Protein AF-A0A1W1E9K9-F1 (afdb_monomer_lite)

Structure (mmCIF, N/CA/C/O backbone):
data_AF-A0A1W1E9K9-F1
#
_entry.id   AF-A0A1W1E9K9-F1
#
loop_
_atom_site.group_PDB
_atom_site.id
_atom_site.type_symbol
_atom_site.label_atom_id
_atom_site.label_alt_id
_atom_site.label_comp_id
_atom_site.label_asym_id
_atom_site.label_entity_id
_atom_site.label_seq_id
_atom_site.pdbx_PDB_ins_code
_atom_site.Cartn_x
_atom_site.Cartn_y
_atom_site.Cartn_z
_atom_site.occupancy
_atom_site.B_iso_or_equiv
_atom_site.auth_seq_id
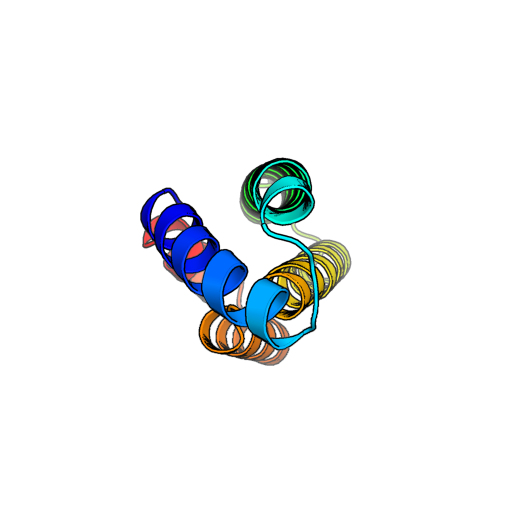_atom_site.auth_comp_id
_atom_site.auth_asym_id
_atom_site.auth_atom_id
_atom_site.pdbx_PDB_model_num
ATOM 1 N N . MET A 1 1 ? 3.237 -6.849 7.237 1.00 92.88 1 MET A N 1
ATOM 2 C CA . MET A 1 1 ? 3.520 -5.828 6.206 1.00 92.88 1 MET A CA 1
ATOM 3 C C . MET A 1 1 ? 4.611 -6.262 5.236 1.00 92.88 1 MET A C 1
ATOM 5 O O . MET A 1 1 ? 4.487 -5.968 4.053 1.00 92.88 1 MET A O 1
ATOM 9 N N . GLN A 1 2 ? 5.671 -6.946 5.697 1.00 94.50 2 GLN A N 1
ATOM 10 C CA . GLN A 1 2 ? 6.795 -7.340 4.836 1.00 94.50 2 GLN A CA 1
ATOM 11 C C . GLN A 1 2 ? 6.356 -8.147 3.610 1.00 94.50 2 GLN A C 1
ATOM 13 O O . GLN A 1 2 ? 6.862 -7.919 2.517 1.00 94.50 2 GLN A O 1
ATOM 18 N N . LYS A 1 3 ? 5.392 -9.063 3.767 1.00 95.69 3 LYS A N 1
ATOM 19 C CA . LYS A 1 3 ? 4.937 -9.912 2.663 1.00 95.69 3 LYS A CA 1
ATOM 20 C C . LYS A 1 3 ? 4.309 -9.076 1.549 1.00 95.69 3 LYS A C 1
ATOM 22 O O . LYS A 1 3 ? 4.580 -9.335 0.381 1.00 95.69 3 LYS A O 1
ATOM 27 N N . LEU A 1 4 ? 3.514 -8.062 1.902 1.00 97.50 4 LEU A N 1
ATOM 28 C CA . LEU A 1 4 ? 2.942 -7.141 0.918 1.00 97.50 4 LEU A CA 1
ATOM 29 C C . LEU A 1 4 ? 4.017 -6.316 0.202 1.00 97.50 4 LEU A C 1
ATOM 31 O O . LEU A 1 4 ? 3.898 -6.106 -1.003 1.00 97.50 4 LEU A O 1
ATOM 35 N N . LEU A 1 5 ? 5.042 -5.847 0.919 1.00 98.06 5 LEU A N 1
ATOM 36 C CA . LEU A 1 5 ? 6.131 -5.062 0.329 1.00 98.06 5 LEU A CA 1
ATOM 37 C C . LEU A 1 5 ? 6.941 -5.891 -0.675 1.00 98.06 5 LEU A C 1
ATOM 39 O O . LEU A 1 5 ? 7.145 -5.429 -1.794 1.00 98.06 5 LEU A O 1
ATOM 43 N N . GLU A 1 6 ? 7.321 -7.123 -0.326 1.00 97.88 6 GLU A N 1
ATOM 44 C CA . GLU A 1 6 ? 8.047 -8.019 -1.241 1.00 97.88 6 GLU A CA 1
ATOM 45 C C . GLU A 1 6 ? 7.205 -8.377 -2.474 1.00 97.88 6 GLU A C 1
ATOM 47 O O . GLU A 1 6 ? 7.662 -8.226 -3.605 1.00 97.88 6 GLU A O 1
ATOM 52 N N . GLU A 1 7 ? 5.935 -8.757 -2.281 1.00 98.00 7 GLU A N 1
ATOM 53 C CA . GLU A 1 7 ? 5.026 -9.050 -3.400 1.00 98.00 7 GLU A CA 1
ATOM 54 C C . GLU A 1 7 ? 4.847 -7.826 -4.312 1.00 98.00 7 GLU A C 1
ATOM 56 O O . GLU A 1 7 ? 4.797 -7.945 -5.539 1.00 98.00 7 GLU A O 1
ATOM 61 N N . THR A 1 8 ? 4.740 -6.634 -3.722 1.00 98.50 8 THR A N 1
ATOM 62 C CA . THR A 1 8 ? 4.605 -5.390 -4.486 1.00 98.50 8 THR A CA 1
ATOM 63 C C . THR A 1 8 ? 5.889 -5.066 -5.232 1.00 98.50 8 THR A C 1
ATOM 65 O O . THR A 1 8 ? 5.811 -4.660 -6.387 1.00 98.50 8 THR A O 1
ATOM 68 N N . LYS A 1 9 ? 7.058 -5.295 -4.624 1.00 98.44 9 LYS A N 1
ATOM 69 C CA . LYS A 1 9 ? 8.358 -5.105 -5.268 1.00 98.44 9 LYS A CA 1
ATOM 70 C C . LYS A 1 9 ? 8.464 -5.954 -6.531 1.00 98.44 9 LYS A C 1
ATOM 72 O O . LYS A 1 9 ? 8.722 -5.410 -7.601 1.00 98.44 9 LYS A O 1
ATOM 77 N N . GLU A 1 10 ? 8.209 -7.257 -6.423 1.00 98.00 10 GLU A N 1
ATOM 78 C CA . GLU A 1 10 ? 8.270 -8.191 -7.556 1.00 98.00 10 GLU A CA 1
ATOM 79 C C . GLU A 1 10 ? 7.347 -7.762 -8.706 1.00 98.00 10 GLU A C 1
ATOM 81 O O . GLU A 1 10 ? 7.761 -7.732 -9.868 1.00 98.00 10 GLU A O 1
ATOM 86 N N . LYS A 1 11 ? 6.110 -7.368 -8.384 1.00 98.50 11 LYS A N 1
ATOM 87 C CA . LYS A 1 11 ? 5.145 -6.893 -9.386 1.00 98.50 11 LYS A CA 1
ATOM 88 C C . LYS A 1 11 ? 5.540 -5.555 -9.999 1.00 98.50 11 LYS A C 1
ATOM 90 O O . LYS A 1 11 ? 5.341 -5.382 -11.199 1.00 98.50 11 LYS A O 1
ATOM 95 N N . ALA A 1 12 ? 6.118 -4.646 -9.218 1.00 98.50 12 ALA A N 1
ATOM 96 C CA . ALA A 1 12 ? 6.518 -3.330 -9.694 1.00 98.50 12 ALA A CA 1
ATOM 97 C C . ALA A 1 12 ? 7.614 -3.417 -10.762 1.00 98.50 12 ALA A C 1
ATOM 99 O O . ALA A 1 12 ? 7.516 -2.711 -11.762 1.00 98.50 12 ALA A O 1
ATOM 100 N N . TYR A 1 13 ? 8.597 -4.320 -10.622 1.00 98.19 13 TYR A N 1
ATOM 101 C CA . TYR A 1 13 ? 9.606 -4.525 -11.677 1.00 98.19 13 TYR A CA 1
ATOM 102 C C . TYR A 1 13 ? 8.979 -4.955 -12.995 1.00 98.19 13 TYR A C 1
ATOM 104 O O . TYR A 1 13 ? 9.347 -4.432 -14.043 1.00 98.19 13 TYR A O 1
ATOM 112 N N . ILE A 1 14 ? 8.049 -5.911 -12.951 1.00 98.00 14 ILE A N 1
ATOM 113 C CA . ILE A 1 14 ? 7.384 -6.413 -14.158 1.00 98.00 14 ILE A CA 1
ATOM 114 C C . ILE A 1 14 ? 6.541 -5.293 -14.770 1.00 98.00 14 ILE A C 1
ATOM 116 O O . ILE A 1 14 ? 6.715 -4.953 -15.937 1.00 98.00 14 ILE A O 1
ATOM 120 N N . PHE A 1 15 ? 5.684 -4.677 -13.958 1.00 98.38 15 PHE A N 1
ATOM 121 C CA . PHE A 1 15 ? 4.730 -3.672 -14.406 1.00 98.38 15 PHE A CA 1
ATOM 122 C C . PHE A 1 15 ? 5.406 -2.424 -14.983 1.00 98.38 15 PHE A C 1
ATOM 124 O O . PHE A 1 15 ? 5.036 -1.977 -16.064 1.00 98.38 15 PHE A O 1
ATOM 131 N N . LEU A 1 16 ? 6.409 -1.869 -14.298 1.00 97.81 16 LEU A N 1
ATOM 132 C CA . LEU A 1 16 ? 7.079 -0.646 -14.747 1.00 97.81 16 LEU A CA 1
ATOM 133 C C . LEU A 1 16 ? 7.978 -0.898 -15.963 1.00 97.81 16 LEU A C 1
ATOM 135 O O . LEU A 1 16 ? 8.038 -0.051 -16.854 1.00 97.81 16 LEU A O 1
ATOM 139 N N . ARG A 1 17 ? 8.605 -2.077 -16.063 1.00 97.56 17 ARG A N 1
ATOM 140 C CA . ARG A 1 17 ? 9.329 -2.472 -17.280 1.00 97.56 17 ARG A CA 1
ATOM 141 C C . ARG A 1 17 ? 8.377 -2.575 -18.472 1.00 97.56 17 ARG A C 1
ATOM 143 O O . ARG A 1 17 ? 8.675 -2.046 -19.536 1.00 97.56 17 ARG A O 1
ATOM 150 N N . GLU A 1 18 ? 7.223 -3.219 -18.300 1.00 97.44 18 GLU A N 1
ATOM 151 C CA . GLU A 1 18 ? 6.191 -3.310 -19.346 1.00 97.44 18 GLU A CA 1
ATOM 152 C C . GLU A 1 18 ? 5.584 -1.943 -19.696 1.00 97.44 18 GLU A C 1
ATOM 154 O O . GLU A 1 18 ? 5.190 -1.718 -20.840 1.00 97.44 18 GLU A O 1
ATOM 159 N N . PHE A 1 19 ? 5.545 -1.017 -18.734 1.00 96.19 19 PHE A N 1
ATOM 160 C CA . PHE A 1 19 ? 5.128 0.368 -18.948 1.00 96.19 19 PHE A CA 1
ATOM 161 C C . PHE A 1 19 ? 6.143 1.182 -19.772 1.00 96.19 19 PHE A C 1
ATOM 163 O O . PHE A 1 19 ? 5.763 2.179 -20.385 1.00 96.19 19 PHE A O 1
ATOM 170 N N . GLY A 1 20 ? 7.405 0.743 -19.827 1.00 96.88 20 GLY A N 1
ATOM 171 C CA . GLY A 1 20 ? 8.462 1.346 -20.643 1.00 96.88 20 GLY A CA 1
ATOM 172 C C . GLY A 1 20 ? 9.531 2.114 -19.865 1.00 96.88 20 GLY A C 1
ATOM 173 O O . GLY A 1 20 ? 10.214 2.935 -20.467 1.00 96.88 20 GLY A O 1
ATOM 174 N N . PHE A 1 21 ? 9.669 1.881 -18.556 1.00 96.69 21 PHE A N 1
ATOM 175 C CA . PHE A 1 21 ? 10.824 2.372 -17.798 1.00 96.69 21 PHE A CA 1
ATOM 176 C C . PHE A 1 21 ? 12.095 1.614 -18.191 1.00 96.69 21 PHE A C 1
ATOM 178 O O . PHE A 1 21 ? 12.065 0.391 -18.376 1.00 96.69 21 PHE A O 1
ATOM 185 N N . GLU A 1 22 ? 13.212 2.334 -18.258 1.00 96.25 22 GLU A N 1
ATOM 186 C CA . GLU A 1 22 ? 14.527 1.739 -18.495 1.00 96.25 22 GLU A CA 1
ATOM 187 C C . GLU A 1 22 ? 15.038 1.021 -17.231 1.00 96.25 22 GLU A C 1
ATOM 189 O O . GLU A 1 22 ? 14.685 1.374 -16.103 1.00 96.25 22 GLU A O 1
ATOM 194 N N . GLU A 1 23 ? 15.878 -0.007 -17.396 1.00 91.94 23 GLU A N 1
ATOM 195 C CA . GLU A 1 23 ? 16.364 -0.847 -16.282 1.00 91.94 23 GLU A CA 1
ATOM 196 C C . GLU A 1 23 ? 17.039 -0.043 -15.156 1.00 91.94 23 GLU A C 1
ATOM 198 O O . GLU A 1 23 ? 16.876 -0.367 -13.979 1.00 91.94 23 GLU A O 1
ATOM 203 N N . ASP A 1 24 ? 17.778 1.013 -15.497 1.00 94.81 24 ASP A N 1
ATOM 204 C CA . ASP A 1 24 ? 18.463 1.884 -14.538 1.00 94.81 24 ASP A CA 1
ATOM 205 C C . ASP A 1 24 ? 17.519 2.858 -13.810 1.00 94.81 24 ASP A C 1
ATOM 207 O O . ASP A 1 24 ? 17.864 3.362 -12.737 1.00 94.81 24 ASP A O 1
ATOM 211 N N . GLU A 1 25 ? 16.307 3.069 -14.329 1.00 95.19 25 GLU A N 1
ATOM 212 C CA . GLU A 1 25 ? 15.257 3.881 -13.706 1.00 95.19 25 GLU A CA 1
ATOM 213 C C . GLU A 1 25 ? 14.359 3.071 -12.756 1.00 95.19 25 GLU A C 1
ATOM 215 O O . GLU A 1 25 ? 13.764 3.640 -11.835 1.00 95.19 25 GLU A O 1
ATOM 220 N N . LEU A 1 26 ? 14.269 1.747 -12.942 1.00 96.62 26 LEU A N 1
ATOM 221 C CA . LEU A 1 26 ? 13.377 0.879 -12.164 1.00 96.62 26 LEU A CA 1
ATOM 222 C C . LEU A 1 26 ? 13.704 0.899 -10.668 1.00 96.62 26 LEU A C 1
ATOM 224 O O . LEU A 1 26 ? 12.830 1.164 -9.843 1.00 96.62 26 LEU A O 1
ATOM 228 N N . GLU A 1 27 ? 14.957 0.630 -10.300 1.00 96.69 27 GLU A N 1
ATOM 229 C CA . GLU A 1 27 ? 15.358 0.458 -8.899 1.00 96.69 27 GLU A CA 1
ATOM 230 C C . GLU A 1 27 ? 15.088 1.719 -8.046 1.00 96.69 27 GLU A C 1
ATOM 232 O O . GLU A 1 27 ? 14.469 1.589 -6.983 1.00 96.69 27 GLU A O 1
ATOM 237 N N . PRO A 1 28 ? 15.459 2.949 -8.470 1.00 97.44 28 PRO A N 1
ATOM 238 C CA . PRO A 1 28 ? 15.129 4.159 -7.716 1.00 97.44 28 PRO A CA 1
ATOM 239 C C . PRO A 1 28 ? 13.621 4.397 -7.562 1.00 97.44 28 PRO A C 1
ATOM 241 O O . PRO A 1 28 ? 13.169 4.763 -6.473 1.00 97.44 28 PRO A O 1
ATOM 244 N N . VAL A 1 29 ? 12.842 4.194 -8.630 1.00 97.19 29 VAL A N 1
ATOM 245 C CA . VAL A 1 29 ? 11.389 4.439 -8.631 1.00 97.19 29 VAL A CA 1
ATOM 246 C C . VAL A 1 29 ? 10.674 3.438 -7.729 1.00 97.19 29 VAL A C 1
ATOM 248 O O . VAL A 1 29 ? 9.867 3.836 -6.886 1.00 97.19 29 VAL A O 1
ATOM 251 N N . ILE A 1 30 ? 11.021 2.156 -7.847 1.00 98.19 30 ILE A N 1
ATOM 252 C CA . ILE A 1 30 ? 10.443 1.081 -7.038 1.00 98.19 30 ILE A CA 1
ATOM 253 C C . ILE A 1 30 ? 10.789 1.287 -5.566 1.00 98.19 30 ILE A C 1
ATOM 255 O O . ILE A 1 30 ? 9.893 1.263 -4.728 1.00 98.19 30 ILE A O 1
ATOM 259 N N . ASN A 1 31 ? 12.053 1.557 -5.230 1.00 98.00 31 ASN A N 1
ATOM 260 C CA . ASN A 1 31 ? 12.449 1.750 -3.833 1.00 98.00 31 ASN A CA 1
ATOM 261 C C . ASN A 1 31 ? 11.779 2.974 -3.200 1.00 98.00 31 ASN A C 1
ATOM 263 O O . ASN A 1 31 ? 11.372 2.916 -2.038 1.00 98.00 31 ASN A O 1
ATOM 267 N N . LYS A 1 32 ? 11.613 4.066 -3.956 1.00 98.06 32 LYS A N 1
ATOM 268 C CA . LYS A 1 32 ? 10.851 5.226 -3.487 1.00 98.06 32 LYS A CA 1
ATOM 269 C C . LYS A 1 32 ? 9.386 4.857 -3.227 1.00 98.06 32 LYS A C 1
ATOM 271 O O . LYS A 1 32 ? 8.890 5.132 -2.139 1.00 98.06 32 LYS A O 1
ATOM 276 N N . GLY A 1 33 ? 8.723 4.207 -4.183 1.00 97.94 33 GLY A N 1
ATOM 277 C CA . GLY A 1 33 ? 7.320 3.816 -4.036 1.00 97.94 33 GLY A CA 1
ATOM 278 C C . GLY A 1 33 ? 7.092 2.803 -2.909 1.00 97.94 33 GLY A C 1
ATOM 279 O O . GLY A 1 33 ? 6.108 2.908 -2.185 1.00 97.94 33 GLY A O 1
ATOM 280 N N . LEU A 1 34 ? 8.016 1.861 -2.696 1.00 98.38 34 LEU A N 1
ATOM 281 C CA . LEU A 1 34 ? 7.955 0.914 -1.576 1.00 98.38 34 LEU A CA 1
ATOM 282 C C . LEU A 1 34 ? 8.094 1.610 -0.223 1.00 98.38 34 LEU A C 1
ATOM 284 O O . LEU A 1 34 ? 7.390 1.248 0.717 1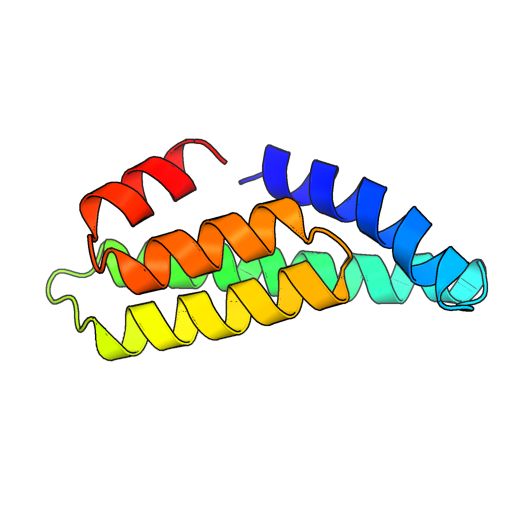.00 98.38 34 LEU A O 1
ATOM 288 N N . LYS A 1 35 ? 8.958 2.625 -0.130 1.00 98.31 35 LYS A N 1
ATOM 289 C CA . LYS A 1 35 ? 9.080 3.440 1.079 1.00 98.31 35 LYS A CA 1
ATOM 290 C C . LYS A 1 35 ? 7.785 4.207 1.365 1.00 98.31 35 LYS A C 1
ATOM 292 O O . LYS A 1 35 ? 7.296 4.170 2.488 1.00 98.31 35 LYS A O 1
ATOM 297 N N . GLU A 1 36 ? 7.209 4.856 0.354 1.00 98.38 36 GLU A N 1
ATOM 298 C CA . GLU A 1 36 ? 5.930 5.577 0.485 1.00 98.38 36 GLU A CA 1
ATOM 299 C C . GLU A 1 36 ? 4.777 4.626 0.858 1.00 98.38 36 GLU A C 1
ATOM 301 O O . GLU A 1 36 ? 3.911 4.967 1.670 1.00 98.38 36 GLU A O 1
ATOM 306 N N . LEU A 1 37 ? 4.788 3.405 0.316 1.00 98.25 37 LEU A N 1
ATOM 307 C CA . LEU A 1 37 ? 3.844 2.344 0.662 1.00 98.25 37 LEU A CA 1
ATOM 308 C C . LEU A 1 37 ? 3.988 1.905 2.127 1.00 98.25 37 LEU A C 1
ATOM 310 O O . LEU A 1 37 ? 2.984 1.782 2.827 1.00 98.25 37 LEU A O 1
ATOM 314 N N . GLU A 1 38 ? 5.214 1.681 2.600 1.00 98.00 38 GLU A N 1
ATOM 315 C CA . GLU A 1 38 ? 5.484 1.321 3.994 1.00 98.00 38 GLU A CA 1
ATOM 316 C C . GLU A 1 38 ? 5.029 2.422 4.962 1.00 98.00 38 GLU A C 1
ATOM 318 O O . GLU A 1 38 ? 4.303 2.137 5.917 1.00 98.00 38 GLU A O 1
ATOM 323 N N . GLU A 1 39 ? 5.380 3.680 4.684 1.00 97.69 39 GLU A N 1
ATOM 324 C CA . GLU A 1 39 ? 4.957 4.839 5.482 1.00 97.69 39 GLU A CA 1
ATOM 325 C C . GLU A 1 39 ? 3.423 4.940 5.546 1.00 97.69 39 GLU A C 1
ATOM 327 O O . GLU A 1 39 ? 2.853 5.063 6.634 1.00 97.69 39 GLU A O 1
ATOM 332 N N . SER A 1 40 ? 2.741 4.759 4.410 1.00 96.75 40 SER A N 1
ATOM 333 C CA . SER A 1 40 ? 1.273 4.778 4.334 1.00 96.75 40 SER A CA 1
ATOM 334 C C . SER A 1 40 ? 0.618 3.644 5.134 1.00 96.75 40 SER A C 1
ATOM 336 O O . SER A 1 40 ? -0.398 3.855 5.799 1.00 96.75 40 SER A O 1
ATOM 338 N N . LEU A 1 41 ? 1.190 2.434 5.108 1.00 97.44 41 LEU A N 1
ATOM 339 C CA . LEU A 1 41 ? 0.701 1.295 5.898 1.00 97.44 41 LEU A CA 1
ATOM 340 C C . LEU A 1 41 ? 0.867 1.535 7.402 1.00 97.44 41 LEU A C 1
ATOM 342 O O . LEU A 1 41 ? -0.029 1.210 8.187 1.00 97.44 41 LEU A O 1
ATOM 346 N N . VAL A 1 42 ? 1.997 2.118 7.805 1.00 96.25 42 VAL A N 1
ATOM 347 C CA . VAL A 1 42 ? 2.268 2.484 9.200 1.00 96.25 42 VAL A CA 1
ATOM 348 C C . VAL A 1 42 ? 1.296 3.563 9.677 1.00 96.25 42 VAL A C 1
ATOM 350 O O . VAL A 1 42 ? 0.766 3.461 10.785 1.00 96.25 42 VAL A O 1
ATOM 353 N N . ASP A 1 43 ? 1.021 4.574 8.859 1.00 95.25 43 ASP A N 1
ATOM 354 C CA . ASP A 1 43 ? 0.092 5.644 9.221 1.00 95.25 43 ASP A CA 1
ATOM 355 C C . ASP A 1 43 ? -1.358 5.155 9.286 1.00 95.25 43 ASP A C 1
ATOM 357 O O . ASP A 1 43 ? -2.068 5.481 10.242 1.00 95.25 43 ASP A O 1
ATOM 361 N N . LEU A 1 44 ? -1.775 4.274 8.371 1.00 96.38 44 LEU A N 1
ATOM 362 C CA . LEU A 1 44 ? -3.065 3.592 8.472 1.00 96.38 44 LEU A CA 1
ATOM 363 C C . LEU A 1 44 ? -3.171 2.778 9.772 1.00 96.38 44 LEU A C 1
ATOM 365 O O . LEU A 1 44 ? -4.194 2.852 10.455 1.00 96.38 44 LEU A O 1
ATOM 369 N N . LEU A 1 45 ? -2.115 2.048 10.155 1.00 95.25 45 LEU A N 1
ATOM 370 C CA . LEU A 1 45 ? -2.086 1.289 11.408 1.00 95.25 45 LEU A CA 1
ATOM 371 C C . LEU A 1 45 ? -2.225 2.200 12.639 1.00 95.25 45 LEU A C 1
ATOM 373 O O . LEU A 1 45 ? -2.921 1.840 13.591 1.00 95.25 45 LEU A O 1
ATOM 377 N N . LYS A 1 46 ? -1.598 3.382 12.637 1.00 94.31 46 LYS A N 1
ATOM 378 C CA . LYS A 1 46 ? -1.775 4.372 13.714 1.00 94.31 46 LYS A CA 1
ATOM 379 C C . LYS A 1 46 ? -3.215 4.881 13.766 1.00 94.31 46 LYS A C 1
ATOM 381 O O . LYS A 1 46 ? -3.794 4.927 14.849 1.00 94.31 46 LYS A O 1
ATOM 386 N N . LEU A 1 47 ? -3.801 5.220 12.614 1.00 95.06 47 LEU A N 1
ATOM 387 C CA . LEU A 1 47 ? -5.170 5.740 12.524 1.00 95.06 47 LEU A CA 1
ATOM 388 C C . LEU A 1 47 ? -6.200 4.751 13.081 1.00 95.06 47 LEU A C 1
ATOM 390 O O . LEU A 1 47 ? -7.046 5.136 13.886 1.00 95.06 47 LEU A O 1
ATOM 394 N N . ILE A 1 48 ? -6.116 3.472 12.706 1.00 94.88 48 ILE A N 1
ATOM 395 C CA . ILE A 1 48 ? -7.083 2.457 13.161 1.00 94.88 48 ILE A CA 1
ATOM 396 C C . ILE A 1 48 ? -6.883 2.034 14.624 1.00 94.88 48 ILE A C 1
ATOM 398 O O . ILE A 1 48 ? -7.781 1.433 15.213 1.00 94.88 48 ILE A O 1
ATOM 402 N N . ASN A 1 49 ? -5.728 2.338 15.221 1.00 93.88 49 ASN A N 1
ATOM 403 C CA . ASN A 1 49 ? -5.436 2.084 16.635 1.00 93.88 49 ASN A CA 1
ATOM 404 C C . ASN A 1 49 ? -5.602 3.323 17.529 1.00 93.88 49 ASN A C 1
ATOM 406 O O . ASN A 1 49 ? -5.329 3.247 18.724 1.00 93.88 49 ASN A O 1
ATOM 410 N N . SER A 1 50 ? -6.063 4.444 16.971 1.00 93.81 50 SER A N 1
ATOM 411 C CA . SER A 1 50 ? -6.413 5.648 17.728 1.00 93.81 50 SER A CA 1
ATOM 412 C C . SER A 1 50 ? -7.576 5.395 18.698 1.00 93.81 50 SER A C 1
ATOM 414 O O . SER A 1 50 ? -8.483 4.616 18.403 1.00 93.81 50 SER A O 1
ATOM 416 N N . GLU A 1 51 ? -7.588 6.104 19.833 1.00 89.69 51 GLU A N 1
ATOM 417 C CA . GLU A 1 51 ? -8.698 6.092 20.803 1.00 89.69 51 GLU A CA 1
ATOM 418 C C . GLU A 1 51 ? -10.009 6.618 20.199 1.00 89.69 51 GLU A C 1
ATOM 420 O O . GLU A 1 51 ? -11.095 6.171 20.565 1.00 89.69 51 GLU A O 1
ATOM 425 N N . SER A 1 52 ? -9.903 7.554 19.252 1.00 92.38 52 SER A N 1
ATOM 426 C CA . SER A 1 52 ? -11.020 8.076 18.467 1.00 92.38 52 SER A CA 1
ATOM 427 C C . SER A 1 52 ? -10.726 7.868 16.989 1.00 92.38 52 SER A C 1
ATOM 429 O O . SER A 1 52 ? -9.752 8.412 16.459 1.00 92.38 52 SER A O 1
ATOM 431 N N . ILE A 1 53 ? -11.559 7.065 16.329 1.00 92.31 53 ILE A N 1
ATOM 432 C CA . ILE A 1 53 ? -11.403 6.725 14.916 1.00 92.31 53 ILE A CA 1
ATOM 433 C C . ILE A 1 53 ? -12.414 7.526 14.107 1.00 92.31 53 ILE A C 1
ATOM 435 O O . ILE A 1 53 ? -13.618 7.272 14.158 1.00 92.31 53 ILE A O 1
ATOM 439 N N . GLU A 1 54 ? -11.917 8.460 13.304 1.00 92.94 54 GLU A N 1
ATOM 440 C CA . GLU A 1 54 ? -12.724 9.117 12.283 1.00 92.94 54 GLU A CA 1
ATOM 441 C C . GLU A 1 54 ? -12.577 8.376 10.957 1.00 92.94 54 GLU A C 1
ATOM 443 O O . GLU A 1 54 ? -11.528 8.404 10.308 1.00 92.94 54 GLU A O 1
ATOM 448 N N . TYR A 1 55 ? -13.655 7.710 10.538 1.00 92.56 55 TYR A N 1
ATOM 449 C CA . TYR A 1 55 ? -13.639 6.868 9.343 1.00 92.56 55 TYR A CA 1
ATOM 450 C C . TYR A 1 55 ? -13.238 7.632 8.072 1.00 92.56 55 TYR A C 1
ATOM 452 O O . TYR A 1 55 ? -12.611 7.056 7.193 1.00 92.56 55 TYR A O 1
ATOM 460 N N . THR A 1 56 ? -13.544 8.928 7.973 1.00 94.19 56 THR A N 1
ATOM 461 C CA . THR A 1 56 ? -13.143 9.760 6.828 1.00 94.19 56 THR A CA 1
ATOM 462 C C . THR A 1 56 ? -11.625 9.771 6.628 1.00 94.19 56 THR A C 1
ATOM 464 O O . THR A 1 56 ? -11.169 9.655 5.496 1.00 94.19 56 THR A O 1
ATOM 467 N N . TYR A 1 57 ? -10.830 9.845 7.702 1.00 95.44 57 TYR A N 1
ATOM 468 C CA . TYR A 1 57 ? -9.368 9.788 7.588 1.00 95.44 57 TYR A CA 1
ATOM 469 C C . TYR A 1 57 ? -8.875 8.393 7.207 1.00 95.44 57 TYR A C 1
ATOM 471 O O . TYR A 1 57 ? -7.937 8.267 6.424 1.00 95.44 57 TYR A O 1
ATOM 479 N N . VAL A 1 58 ? -9.538 7.350 7.711 1.00 96.88 58 VAL A N 1
ATOM 480 C CA . VAL A 1 58 ? -9.242 5.962 7.335 1.00 96.88 58 VAL A CA 1
ATOM 481 C C . V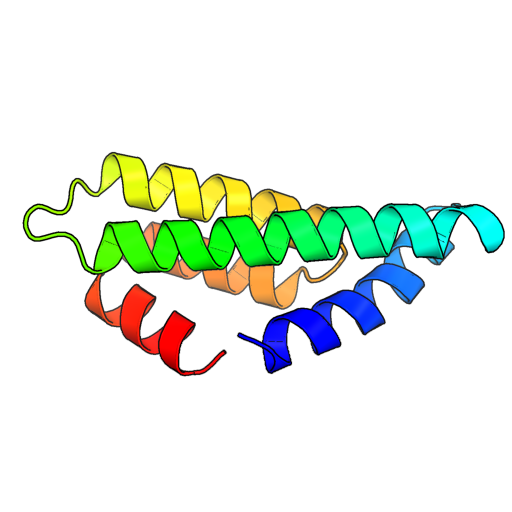AL A 1 58 ? -9.545 5.722 5.852 1.00 96.88 58 VAL A C 1
ATOM 483 O O . VAL A 1 58 ? -8.726 5.124 5.162 1.00 96.88 58 VAL A O 1
ATOM 486 N N . ASP A 1 59 ? -10.676 6.212 5.333 1.00 96.69 59 ASP A N 1
ATOM 487 C CA . ASP A 1 59 ? -11.020 6.081 3.911 1.00 96.69 59 ASP A CA 1
ATOM 488 C C . ASP A 1 59 ? -10.028 6.818 3.008 1.00 96.69 59 ASP A C 1
ATOM 490 O O . ASP A 1 59 ? -9.613 6.256 1.996 1.00 96.69 59 ASP A O 1
ATOM 494 N N . THR A 1 60 ? -9.605 8.030 3.388 1.00 97.25 60 THR A N 1
ATOM 495 C CA . THR A 1 60 ? -8.561 8.770 2.663 1.00 97.25 60 THR A CA 1
ATOM 496 C C . THR A 1 60 ? -7.251 7.984 2.639 1.00 97.25 60 THR A C 1
ATOM 498 O O . THR A 1 60 ? -6.709 7.744 1.564 1.00 97.25 60 THR A O 1
ATOM 501 N N . ALA A 1 61 ? -6.790 7.485 3.790 1.00 97.50 61 ALA A N 1
ATOM 502 C CA . ALA A 1 61 ? -5.567 6.685 3.860 1.00 97.50 61 ALA A CA 1
ATOM 503 C C . ALA A 1 61 ? -5.659 5.404 3.008 1.00 97.50 61 ALA A C 1
ATOM 505 O O . ALA A 1 61 ? -4.711 5.043 2.312 1.00 97.50 61 ALA A O 1
ATOM 506 N N . LEU A 1 62 ? -6.812 4.728 3.004 1.00 98.06 62 LEU A N 1
ATOM 507 C CA . LEU A 1 62 ? -7.049 3.572 2.135 1.00 98.06 62 LEU A CA 1
ATOM 508 C C . LEU A 1 62 ? -7.102 3.963 0.648 1.00 98.06 62 LEU A C 1
ATOM 510 O O . LEU A 1 62 ? -6.663 3.190 -0.202 1.00 98.06 62 LEU A O 1
ATOM 514 N N . HIS A 1 63 ? -7.645 5.132 0.304 1.00 97.75 63 HIS A N 1
ATOM 515 C CA . HIS A 1 63 ? -7.674 5.624 -1.073 1.00 97.75 63 HIS A CA 1
ATOM 516 C C . HIS A 1 63 ? -6.260 5.871 -1.610 1.00 97.75 63 HIS A C 1
ATOM 518 O O . HIS A 1 63 ? -5.928 5.394 -2.700 1.00 97.75 63 HIS A O 1
ATOM 524 N N . ASP A 1 64 ? -5.423 6.536 -0.817 1.00 97.62 64 ASP A N 1
ATOM 525 C CA . ASP A 1 64 ? -4.029 6.814 -1.159 1.00 97.62 64 ASP A CA 1
ATOM 526 C C . ASP A 1 64 ? -3.232 5.505 -1.281 1.00 97.62 64 ASP A C 1
ATOM 528 O O . ASP A 1 64 ? -2.550 5.271 -2.283 1.00 97.62 64 ASP A O 1
ATOM 532 N N . LEU A 1 65 ? -3.420 4.583 -0.328 1.00 98.00 65 LEU A N 1
ATOM 533 C CA . LEU A 1 65 ? -2.801 3.256 -0.338 1.00 98.00 65 LEU A CA 1
ATOM 534 C C . LEU A 1 65 ? -3.176 2.441 -1.583 1.00 98.00 65 LEU A C 1
ATOM 536 O O . LEU A 1 65 ? -2.321 1.805 -2.203 1.00 98.00 65 LEU A O 1
ATOM 540 N N . LYS A 1 66 ? -4.452 2.471 -1.983 1.00 98.25 66 LYS A N 1
ATOM 541 C CA . LYS A 1 66 ? -4.912 1.862 -3.237 1.00 98.25 66 LYS A CA 1
ATOM 542 C C . LYS A 1 66 ? -4.180 2.467 -4.434 1.00 98.25 66 LYS A C 1
ATOM 544 O O . LYS A 1 66 ? -3.768 1.717 -5.317 1.00 98.25 66 LYS A O 1
ATOM 549 N N . GLY A 1 67 ? -4.050 3.793 -4.481 1.00 98.19 67 GLY A N 1
ATOM 550 C CA . GLY A 1 67 ? -3.351 4.502 -5.553 1.00 98.19 67 GLY A CA 1
ATOM 551 C C . GLY A 1 67 ? -1.902 4.040 -5.698 1.00 98.19 67 GLY A C 1
ATOM 552 O O . GLY A 1 67 ? -1.501 3.643 -6.793 1.00 98.19 67 GLY A O 1
ATOM 553 N N . LEU A 1 68 ? -1.161 3.997 -4.588 1.00 98.00 68 LEU A N 1
ATOM 554 C CA . LEU A 1 68 ? 0.230 3.528 -4.553 1.00 98.00 68 LEU A CA 1
ATOM 555 C C . LEU A 1 68 ? 0.363 2.079 -5.039 1.00 98.00 68 LEU A C 1
ATOM 557 O O . LEU A 1 68 ? 1.200 1.778 -5.889 1.00 98.00 68 LEU A O 1
ATOM 561 N N . LEU A 1 69 ? -0.502 1.179 -4.562 1.00 98.62 69 LEU A N 1
ATOM 562 C CA . LEU A 1 69 ? -0.497 -0.222 -4.995 1.00 98.62 69 LEU A CA 1
ATOM 563 C C . LEU A 1 69 ? -0.809 -0.370 -6.492 1.00 98.62 69 LEU A C 1
ATOM 565 O O . LEU A 1 69 ? -0.227 -1.236 -7.143 1.00 98.62 69 LEU A O 1
ATOM 569 N N . PHE A 1 70 ? -1.689 0.469 -7.052 1.00 98.25 70 PHE A N 1
ATOM 570 C CA . PHE A 1 70 ? -1.935 0.507 -8.498 1.00 98.25 70 PHE A CA 1
ATOM 571 C C . PHE A 1 70 ? -0.718 1.004 -9.280 1.00 98.25 70 PHE A C 1
ATOM 573 O O . PHE A 1 70 ? -0.349 0.392 -10.278 1.00 98.25 70 PHE A O 1
ATOM 580 N N . GLN A 1 71 ? -0.075 2.078 -8.823 1.00 97.88 71 GLN A N 1
ATOM 581 C CA . GLN A 1 71 ? 1.115 2.640 -9.471 1.00 97.88 71 GLN A CA 1
ATOM 582 C C . GLN A 1 71 ? 2.298 1.663 -9.476 1.00 97.88 71 GLN A C 1
ATOM 584 O O . GLN A 1 71 ? 3.085 1.657 -10.418 1.00 97.88 71 GLN A O 1
ATOM 589 N N . LEU A 1 72 ? 2.391 0.805 -8.458 1.00 98.38 72 LEU A N 1
ATOM 590 C CA . LEU A 1 72 ? 3.392 -0.258 -8.348 1.00 98.38 72 LEU A CA 1
ATOM 591 C C . LEU A 1 72 ? 2.943 -1.588 -8.984 1.00 98.38 72 LEU A C 1
ATOM 593 O O . LEU A 1 72 ? 3.584 -2.617 -8.786 1.00 98.38 72 LEU A O 1
ATOM 597 N N . GLY A 1 73 ? 1.827 -1.615 -9.716 1.00 98.19 73 GLY A N 1
ATOM 598 C CA . GLY A 1 73 ? 1.356 -2.810 -10.423 1.00 98.19 73 GLY A CA 1
ATOM 599 C C . GLY A 1 73 ? 0.763 -3.911 -9.536 1.00 98.19 73 GLY A C 1
ATOM 600 O O . GLY A 1 73 ? 0.338 -4.954 -10.041 1.00 98.19 73 GLY A O 1
ATOM 601 N N . ASN A 1 74 ? 0.653 -3.716 -8.216 1.00 98.56 74 ASN A N 1
ATOM 602 C CA . ASN A 1 74 ? 0.003 -4.672 -7.317 1.00 98.56 74 ASN A CA 1
ATOM 603 C C . ASN A 1 74 ? -1.525 -4.490 -7.289 1.00 98.56 74 ASN A C 1
ATOM 605 O O . ASN A 1 74 ? -2.146 -4.240 -6.251 1.00 98.56 74 ASN A O 1
ATOM 609 N N . HIS A 1 75 ? -2.152 -4.668 -8.454 1.00 98.38 75 HIS A N 1
ATOM 610 C CA . HIS A 1 75 ? -3.589 -4.455 -8.656 1.00 98.38 75 HIS A CA 1
ATOM 611 C C . HIS A 1 75 ? -4.469 -5.335 -7.756 1.00 98.38 75 HIS A C 1
ATOM 613 O O . HIS A 1 75 ? -5.541 -4.912 -7.332 1.00 98.38 75 HIS A O 1
ATOM 619 N N . ASN A 1 76 ? -4.023 -6.550 -7.418 1.00 97.75 76 ASN A N 1
ATOM 620 C CA . ASN A 1 76 ? -4.771 -7.441 -6.526 1.00 97.75 76 ASN A CA 1
ATOM 621 C C . ASN A 1 76 ? -4.878 -6.864 -5.111 1.00 97.75 76 ASN A C 1
ATOM 623 O O . ASN A 1 76 ? -5.973 -6.824 -4.546 1.00 97.75 76 ASN A O 1
ATOM 627 N N . ALA A 1 77 ? -3.763 -6.386 -4.555 1.00 97.81 77 ALA A N 1
ATOM 628 C CA . ALA A 1 77 ? -3.771 -5.728 -3.256 1.00 97.81 77 ALA A CA 1
ATOM 629 C C . ALA A 1 77 ? -4.569 -4.419 -3.314 1.00 97.81 77 ALA A C 1
ATOM 631 O O . ALA A 1 77 ? -5.384 -4.168 -2.429 1.00 97.81 77 ALA A O 1
ATOM 632 N N . ALA A 1 78 ? -4.428 -3.640 -4.391 1.00 98.50 78 ALA A N 1
ATOM 633 C CA . ALA A 1 78 ? -5.195 -2.410 -4.579 1.00 98.50 78 ALA A CA 1
ATOM 634 C C . ALA A 1 78 ? -6.717 -2.661 -4.607 1.00 98.50 78 ALA A C 1
ATOM 636 O O . ALA A 1 78 ? -7.487 -1.946 -3.965 1.00 98.50 78 ALA A O 1
ATOM 637 N N . ASN A 1 79 ? -7.161 -3.728 -5.279 1.00 98.06 79 ASN A N 1
ATOM 638 C CA . ASN A 1 79 ? -8.561 -4.156 -5.277 1.00 98.06 79 ASN A CA 1
ATOM 639 C C . ASN A 1 79 ? -9.015 -4.632 -3.892 1.00 98.06 79 ASN A C 1
ATOM 641 O O . ASN A 1 79 ? -10.142 -4.353 -3.488 1.00 98.06 79 ASN A O 1
ATOM 645 N N . LYS A 1 80 ? -8.150 -5.314 -3.128 1.00 97.06 80 LYS A N 1
ATOM 646 C CA . LYS A 1 80 ? -8.463 -5.683 -1.741 1.00 97.06 80 LYS A CA 1
ATOM 647 C C . LYS A 1 80 ? -8.633 -4.445 -0.855 1.00 97.06 80 LYS A C 1
ATOM 649 O O . LYS A 1 80 ? -9.573 -4.414 -0.064 1.00 97.06 80 LYS A O 1
ATOM 654 N N . VAL A 1 81 ? -7.791 -3.426 -1.021 1.00 97.50 81 VAL A N 1
ATOM 655 C CA . VAL A 1 81 ? -7.928 -2.136 -0.327 1.00 97.50 81 VAL A CA 1
ATOM 656 C C . VAL A 1 81 ? -9.239 -1.445 -0.704 1.00 97.50 81 VAL A C 1
ATOM 658 O O . VAL A 1 81 ? -9.954 -0.975 0.175 1.00 97.50 81 VAL A O 1
ATOM 661 N N . GLU A 1 82 ? -9.633 -1.461 -1.979 1.00 97.75 82 GLU A N 1
ATOM 662 C CA . GLU A 1 82 ? -10.936 -0.930 -2.404 1.00 97.75 82 GLU A CA 1
ATOM 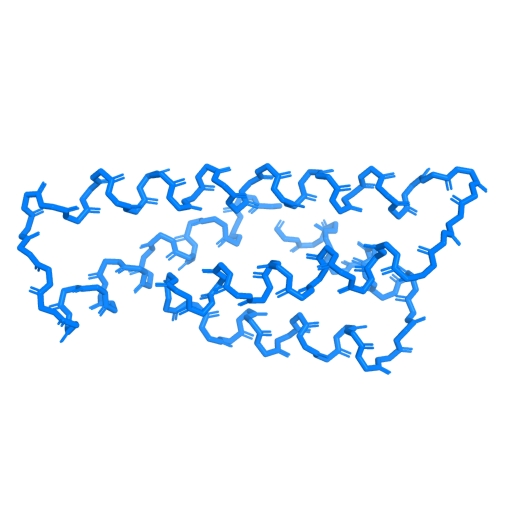663 C C . GLU A 1 82 ? -12.116 -1.660 -1.738 1.00 97.75 82 GLU A C 1
ATOM 665 O O . GLU A 1 82 ? -13.091 -1.029 -1.334 1.00 97.75 82 GLU A O 1
ATOM 670 N N . LEU A 1 83 ? -12.036 -2.983 -1.572 1.00 96.94 83 LEU A N 1
ATOM 671 C CA . LEU A 1 83 ? -13.060 -3.732 -0.836 1.00 96.94 83 LEU A CA 1
ATOM 672 C C . LEU A 1 83 ? -13.141 -3.284 0.631 1.00 96.94 83 LE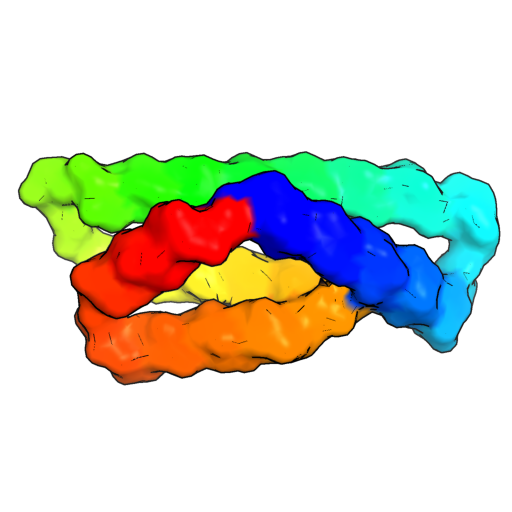U A C 1
ATOM 674 O O . LEU A 1 83 ? -14.245 -3.109 1.143 1.00 96.94 83 LEU A O 1
ATOM 678 N N . LEU A 1 84 ? -11.999 -3.039 1.283 1.00 96.44 84 LEU A N 1
ATOM 679 C CA . LEU A 1 84 ? -11.947 -2.541 2.664 1.00 96.44 84 LEU A CA 1
ATOM 680 C C . LEU A 1 84 ? -12.598 -1.153 2.815 1.00 96.44 84 LEU A C 1
ATOM 682 O O . LEU A 1 84 ? -13.274 -0.882 3.810 1.0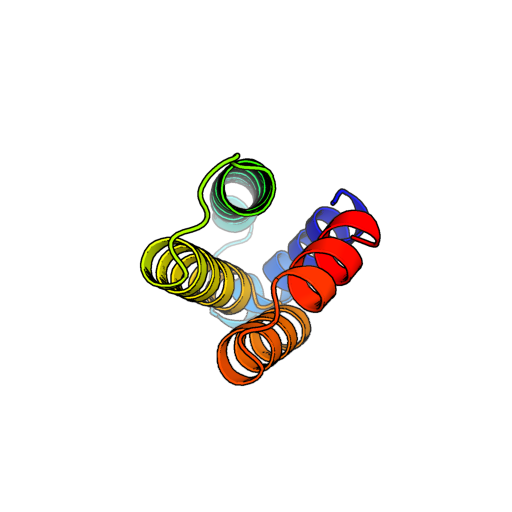0 96.44 84 LEU A O 1
ATOM 686 N N . ARG A 1 85 ? -12.459 -0.294 1.800 1.00 96.38 85 ARG A N 1
ATOM 687 C CA . ARG A 1 85 ? -13.151 1.007 1.736 1.00 96.38 85 ARG A CA 1
ATOM 688 C C . ARG A 1 85 ? -14.668 0.858 1.632 1.00 96.38 85 ARG A C 1
ATOM 690 O O . ARG A 1 85 ? -15.414 1.627 2.231 1.00 96.38 85 ARG A O 1
ATOM 697 N N . HIS A 1 86 ? -15.152 -0.148 0.906 1.00 93.69 86 HIS A N 1
ATOM 698 C CA . HIS A 1 86 ? -16.591 -0.373 0.753 1.00 93.69 86 HIS A CA 1
ATOM 699 C C . HIS A 1 86 ? -17.259 -0.957 2.002 1.00 93.69 86 HIS A C 1
ATOM 701 O O . HIS A 1 86 ? -18.379 -0.560 2.321 1.00 93.69 86 HIS A O 1
ATOM 707 N N . VAL A 1 87 ? -16.595 -1.872 2.715 1.00 92.50 87 VAL A N 1
ATOM 708 C CA . VAL A 1 87 ? -17.168 -2.514 3.918 1.00 92.50 87 VAL A CA 1
ATOM 709 C C . VAL A 1 87 ? -17.217 -1.585 5.130 1.00 92.50 87 VAL A C 1
ATOM 711 O O . VAL A 1 87 ? -18.024 -1.801 6.029 1.00 92.50 87 VAL A O 1
ATOM 714 N N . LYS A 1 88 ? -16.368 -0.550 5.165 1.00 90.56 88 LYS A N 1
ATOM 715 C CA . LYS A 1 88 ? -16.280 0.429 6.263 1.00 90.56 88 LYS A CA 1
ATOM 716 C C . LYS A 1 88 ? -16.113 -0.183 7.660 1.00 90.56 88 LYS A C 1
ATOM 718 O O . LYS A 1 88 ? -16.542 0.398 8.654 1.00 90.56 88 LYS A O 1
ATOM 723 N N . SER A 1 89 ? -15.473 -1.348 7.737 1.00 94.19 89 SER A N 1
ATOM 724 C CA . SER A 1 89 ? -15.248 -2.090 8.977 1.00 94.19 89 SER A CA 1
ATOM 725 C C . SER A 1 89 ? -13.804 -1.934 9.443 1.00 94.19 89 SER A C 1
ATOM 727 O O . SER A 1 89 ? -12.876 -2.405 8.785 1.00 94.19 89 SER A O 1
ATOM 729 N N . ILE A 1 90 ? -13.609 -1.283 10.594 1.00 94.38 90 ILE A N 1
ATOM 730 C CA . ILE A 1 90 ? -12.281 -1.118 11.204 1.00 94.38 90 ILE A CA 1
ATOM 731 C C . ILE A 1 90 ? -11.667 -2.472 11.566 1.00 94.38 90 ILE A C 1
ATOM 733 O O . ILE A 1 90 ? -10.475 -2.666 11.348 1.00 94.38 90 ILE A O 1
ATOM 737 N N . ASP A 1 91 ? -12.468 -3.422 12.050 1.00 93.69 91 ASP A N 1
ATOM 738 C CA . ASP A 1 91 ? -11.976 -4.752 12.417 1.00 93.69 91 ASP A CA 1
ATOM 739 C C . ASP A 1 91 ? -11.480 -5.528 11.193 1.00 93.69 91 ASP A C 1
ATOM 741 O O . ASP A 1 91 ? -10.458 -6.208 11.260 1.00 93.69 91 ASP A O 1
ATOM 745 N N . GLU A 1 92 ? -12.144 -5.393 10.040 1.00 95.38 92 GLU A N 1
ATOM 746 C CA . GLU A 1 92 ? -11.648 -5.993 8.796 1.00 95.38 92 GLU A CA 1
ATOM 747 C C . GLU A 1 92 ? -10.338 -5.355 8.327 1.00 95.38 92 GLU A C 1
ATOM 749 O O . GLU A 1 92 ? -9.448 -6.065 7.856 1.00 95.38 92 GLU A O 1
ATOM 754 N N . ILE A 1 93 ? -10.198 -4.035 8.480 1.00 95.88 93 ILE A N 1
ATOM 755 C CA . ILE A 1 93 ? -8.966 -3.318 8.132 1.00 95.88 93 ILE A CA 1
ATOM 756 C C . ILE A 1 93 ? -7.820 -3.751 9.055 1.00 95.88 93 ILE A C 1
ATOM 758 O O . ILE A 1 93 ? -6.734 -4.056 8.564 1.00 95.88 93 ILE A O 1
ATOM 762 N N . LYS A 1 94 ? -8.063 -3.845 10.370 1.00 93.75 94 LYS A N 1
ATOM 763 C CA . LYS A 1 94 ? -7.085 -4.341 11.353 1.00 93.75 94 LYS A CA 1
ATOM 764 C C . LYS A 1 94 ? -6.642 -5.760 11.033 1.00 93.75 94 LYS A C 1
ATOM 766 O O . LYS A 1 94 ? -5.451 -5.993 10.845 1.00 93.75 94 LYS A O 1
ATOM 771 N N . ASN A 1 95 ? -7.606 -6.667 10.869 1.00 94.31 95 ASN A N 1
ATOM 772 C CA . ASN A 1 95 ? -7.334 -8.054 10.508 1.00 94.31 95 ASN A CA 1
ATOM 773 C C . ASN A 1 95 ? -6.513 -8.143 9.220 1.00 94.31 95 ASN A C 1
ATOM 775 O O . ASN A 1 95 ? -5.606 -8.962 9.123 1.00 94.31 95 ASN A O 1
ATOM 779 N N . TRP A 1 96 ? -6.806 -7.312 8.220 1.00 95.12 96 TRP A N 1
ATOM 780 C CA . TRP A 1 96 ? -6.018 -7.297 6.996 1.00 95.12 96 TRP A CA 1
ATOM 781 C C . TRP A 1 96 ? -4.571 -6.865 7.255 1.00 95.12 96 TRP A C 1
ATOM 783 O O . TRP A 1 96 ? -3.672 -7.620 6.894 1.00 95.12 96 TRP A O 1
ATOM 793 N N . ILE A 1 97 ? -4.345 -5.722 7.917 1.00 92.38 97 ILE A N 1
ATOM 794 C CA . ILE A 1 97 ? -2.996 -5.182 8.173 1.00 92.38 97 ILE A CA 1
ATOM 795 C C . ILE A 1 97 ? -2.134 -6.132 9.011 1.00 92.38 97 ILE A C 1
ATOM 797 O O . ILE A 1 97 ? -0.953 -6.313 8.708 1.00 92.38 97 ILE A O 1
ATOM 801 N N . GLU A 1 98 ? -2.710 -6.756 10.037 1.00 89.12 98 GLU A N 1
ATOM 802 C CA . GLU A 1 98 ? -2.004 -7.692 10.923 1.00 89.12 98 GLU A CA 1
ATOM 803 C C . GLU A 1 98 ? -1.557 -8.978 10.207 1.00 89.12 98 GLU A C 1
ATOM 805 O O . GLU A 1 98 ? -0.636 -9.648 10.670 1.00 89.12 98 GLU A O 1
ATOM 810 N N . ASN A 1 99 ? -2.164 -9.301 9.059 1.00 90.44 99 ASN A N 1
ATOM 811 C CA . ASN A 1 99 ? -1.846 -10.480 8.246 1.00 90.44 99 ASN A CA 1
ATOM 812 C C . ASN A 1 99 ? -1.017 -10.164 6.980 1.00 90.44 99 ASN A C 1
ATOM 814 O O . ASN A 1 99 ? -0.817 -11.053 6.142 1.00 90.44 99 ASN A O 1
ATOM 818 N N . LEU A 1 100 ? -0.558 -8.916 6.811 1.00 90.38 100 LEU A N 1
ATOM 819 C CA . LEU A 1 100 ? 0.332 -8.502 5.714 1.00 90.38 100 LEU A CA 1
ATOM 820 C C . LEU A 1 100 ? 1.781 -8.951 5.902 1.00 90.38 100 LEU A C 1
ATOM 822 O O . LEU A 1 100 ? 2.186 -9.279 7.035 1.00 90.38 100 LEU A O 1
#

Radius of gyration: 13.95 Å; chains: 1; bounding box: 36×20×41 Å

Sequence (100 aa):
MQKLLEETKEKAYIFLREFGFEEDELEPVINKGLKELEESLVDLLKLINSESIEYTYVDTALHDLKGLLFQLGNHNAANKVELLRHVKSIDEIKNWIENL

Secondary structure (DSSP, 8-state):
-HHHHHHHHHHHHHHHHHHT--HHHHHHHHHHHHHHHHHHHHHHHHHHTSSS--HHHHHHHHHHHHHHHHHTT-HHHHHHHHHHHHH--HHHHHHHHHT-

Foldseek 3Di:
DVVVLVVLLVQLLVVVVVVPDDPVRSPVVSVVLSVVLVVLLVVLVVQLPDPDHDLVVNLVSLQVNLVSSVNSRVNVVSVVSVVCSVVSDSVVVVVVSVVD

pLDDT: mean 96.22, std 2.32, range [89.12, 98.62]

Organism: NCBI:txid652676